Protein AF-A0A9X3XD44-F1 (afdb_monomer_lite)

Organism: NCBI:txid2829994

Foldseek 3Di:
DDDDDDDDDDDDDDDDDDDDDDDDDDDDDDDDDDDDDDDDDDDDPDDPPPQQDADKAWADDDVQPAIWIWGQDRVLAIETDSHHDPPHDCPQQVVNRHHHNVVVSVVSRGHYDD

Radius of gyration: 24.92 Å; chains: 1; bounding box: 39×60×60 Å

Secondary structure (DSSP, 8-state):
------------------------------------------------------EEEEEEEGGGTEEEEEEEPTTSEEEEESS--TT-B-TT-GGG-PPBHHHHHHHHT-EEE-

pLDDT: mean 72.59, std 23.2, range [33.59, 97.19]

Sequence (114 aa):
MSIHSMSRILKTGFGLALVASFAMMSGSALAHPSRDGAAAEEGTTGEAASAIDTGIFRCTLGSGSVMGSLLVRPDETCRRFTTTLAGASNRYCPQGACVSCYSLARDIGCILEN

Structure (mmCIF, N/CA/C/O backbone):
data_AF-A0A9X3XD44-F1
#
_entry.id   AF-A0A9X3XD44-F1
#
loop_
_atom_site.group_PDB
_atom_site.id
_atom_site.type_symbol
_atom_site.label_atom_id
_atom_site.label_alt_id
_atom_site.label_comp_id
_atom_site.label_asym_id
_atom_site.label_entity_id
_atom_site.label_seq_id
_atom_site.pdbx_PDB_ins_code
_atom_site.Cartn_x
_atom_site.Cartn_y
_atom_site.Cartn_z
_atom_site.occupancy
_atom_site.B_iso_or_equiv
_atom_site.auth_seq_id
_atom_site.auth_comp_id
_atom_site.auth_asym_id
_atom_site.auth_atom_id
_atom_site.pdbx_PDB_model_num
ATOM 1 N N . MET A 1 1 ? -25.246 -42.486 -15.879 1.00 45.06 1 MET A N 1
ATOM 2 C CA . MET A 1 1 ? -25.540 -43.063 -14.549 1.00 45.06 1 MET A CA 1
ATOM 3 C C . MET A 1 1 ? -24.225 -43.474 -13.919 1.00 45.06 1 MET A C 1
ATOM 5 O O . MET A 1 1 ? -23.564 -44.339 -14.469 1.00 45.06 1 MET A O 1
ATOM 9 N N . SER A 1 2 ? -23.830 -42.825 -12.828 1.00 43.28 2 SER A N 1
ATOM 10 C CA . SER A 1 2 ? -22.741 -43.280 -11.960 1.00 43.28 2 SER A CA 1
ATOM 11 C C . SER A 1 2 ? -23.130 -42.882 -10.537 1.00 43.28 2 SER A C 1
ATOM 13 O O . SER A 1 2 ? -23.394 -41.707 -10.287 1.00 43.28 2 SER A O 1
ATOM 15 N N . ILE A 1 3 ? -23.296 -43.872 -9.660 1.00 59.75 3 ILE A N 1
ATOM 16 C CA . ILE A 1 3 ? -23.766 -43.740 -8.275 1.00 59.75 3 ILE A CA 1
ATOM 17 C C . ILE A 1 3 ? -22.665 -44.292 -7.356 1.00 59.75 3 ILE A C 1
ATOM 19 O O . ILE A 1 3 ? -22.033 -45.287 -7.700 1.00 59.75 3 ILE A O 1
ATOM 23 N N . HIS A 1 4 ? -22.552 -43.672 -6.176 1.00 46.78 4 HIS A N 1
ATOM 24 C CA . HIS A 1 4 ? -21.869 -44.080 -4.936 1.00 46.78 4 HIS A CA 1
ATOM 25 C C . HIS A 1 4 ? -20.424 -43.611 -4.703 1.00 46.78 4 HIS A C 1
ATOM 27 O O . HIS A 1 4 ? -19.475 -44.132 -5.273 1.00 46.78 4 HIS A O 1
ATOM 33 N N . SER A 1 5 ? -20.272 -42.732 -3.703 1.00 46.78 5 SER A N 1
ATOM 34 C CA . SER A 1 5 ? -19.566 -43.048 -2.445 1.00 46.78 5 SER A CA 1
ATOM 35 C C . SER A 1 5 ? -19.951 -41.989 -1.393 1.00 46.78 5 SER A C 1
ATOM 37 O O . SER A 1 5 ? -19.704 -40.807 -1.589 1.00 46.78 5 SER A O 1
ATOM 39 N N . MET A 1 6 ? -20.881 -42.282 -0.481 1.00 51.97 6 MET A N 1
ATOM 40 C CA . MET A 1 6 ? -20.668 -42.800 0.882 1.00 51.97 6 MET A CA 1
ATOM 41 C C . MET A 1 6 ? -19.875 -41.882 1.833 1.00 51.97 6 MET A C 1
ATOM 43 O O . MET A 1 6 ? -18.668 -41.693 1.721 1.00 51.97 6 MET A O 1
ATOM 47 N N . SER A 1 7 ? -20.623 -41.382 2.818 1.00 52.06 7 SER A N 1
ATOM 48 C CA . SER A 1 7 ? -20.244 -40.627 4.009 1.00 52.06 7 SER A CA 1
ATOM 49 C C . SER A 1 7 ? -19.102 -41.233 4.829 1.00 52.06 7 SER A C 1
ATOM 51 O O . SER A 1 7 ? -19.046 -42.446 5.024 1.00 52.06 7 SER A O 1
ATOM 53 N N . ARG A 1 8 ? -18.311 -40.365 5.476 1.00 56.25 8 ARG A N 1
ATOM 54 C CA . ARG A 1 8 ? -17.704 -40.641 6.790 1.00 56.25 8 ARG A CA 1
ATOM 55 C C . ARG A 1 8 ? -17.835 -39.420 7.701 1.00 56.25 8 ARG A C 1
ATOM 57 O O . ARG A 1 8 ? -17.045 -38.487 7.643 1.00 56.25 8 ARG A O 1
ATOM 64 N N . ILE A 1 9 ? -18.863 -39.465 8.542 1.00 57.16 9 ILE A N 1
ATOM 65 C CA . ILE A 1 9 ? -18.937 -38.778 9.835 1.00 57.16 9 ILE A CA 1
ATOM 66 C C . ILE A 1 9 ? -18.122 -39.628 10.816 1.00 57.16 9 ILE A C 1
ATOM 68 O O . ILE A 1 9 ? -18.292 -40.841 10.778 1.00 57.16 9 ILE A O 1
ATOM 72 N N . LEU A 1 10 ? -17.272 -39.009 11.649 1.00 52.91 10 LEU A N 1
ATOM 73 C CA . LEU A 1 10 ? -16.871 -39.405 13.020 1.00 52.91 10 LEU A CA 1
ATOM 74 C C . LEU A 1 10 ? -15.462 -38.872 13.345 1.00 52.91 10 LEU A C 1
ATOM 76 O O . LEU A 1 10 ? -14.466 -39.497 12.986 1.00 52.91 10 LEU A O 1
ATOM 80 N N . LYS A 1 11 ? -15.375 -37.796 14.140 1.00 53.16 11 LYS A N 1
ATOM 81 C CA . LYS A 1 11 ? -14.490 -37.826 15.314 1.00 53.16 11 LYS A CA 1
ATOM 82 C C . LYS A 1 11 ? -14.994 -36.911 16.433 1.00 53.16 11 LYS A C 1
ATOM 84 O O . LYS A 1 11 ? -14.808 -35.704 16.445 1.00 53.16 11 LYS A O 1
ATOM 89 N N . THR A 1 12 ? -15.687 -37.580 17.340 1.00 53.84 12 THR A N 1
ATOM 90 C CA . THR A 1 12 ? -15.975 -37.276 18.742 1.00 53.84 12 THR A CA 1
ATOM 91 C C . THR A 1 12 ? -14.727 -36.975 19.586 1.00 53.84 12 THR A C 1
ATOM 93 O O . THR A 1 12 ? -13.670 -37.546 19.318 1.00 53.84 12 THR A O 1
ATOM 96 N N . GLY A 1 13 ? -14.922 -36.250 20.698 1.00 56.25 13 GLY A N 1
ATOM 97 C CA . GLY A 1 13 ? -14.103 -36.344 21.925 1.00 56.25 13 GLY A CA 1
ATOM 98 C C . GLY A 1 13 ? -13.258 -35.094 22.206 1.00 56.25 13 GLY A C 1
ATOM 99 O O . GLY A 1 13 ? -12.281 -34.887 21.504 1.00 56.25 13 GLY A O 1
ATOM 100 N N . PHE A 1 14 ? -13.639 -34.142 23.067 1.00 51.78 14 PHE A N 1
ATOM 101 C CA . PHE A 1 14 ? -13.746 -34.174 24.544 1.00 51.78 14 PHE A CA 1
ATOM 102 C C . PHE A 1 14 ? -12.387 -34.301 25.270 1.00 51.78 14 PHE A C 1
ATOM 104 O O . PHE A 1 14 ? -11.723 -35.327 25.162 1.00 51.78 14 PHE A O 1
ATOM 111 N N . GLY A 1 15 ? -12.025 -33.276 26.055 1.00 57.44 15 GLY A N 1
ATOM 112 C CA . GLY A 1 15 ? -10.908 -33.262 27.019 1.00 57.44 15 GLY A CA 1
ATOM 113 C C . GLY A 1 15 ? -10.391 -31.830 27.241 1.00 57.44 15 GLY A C 1
ATOM 114 O O . GLY A 1 15 ? -9.781 -31.277 26.338 1.00 57.44 15 GLY A O 1
ATOM 115 N N . LEU A 1 16 ? -10.836 -31.103 28.281 1.00 51.12 16 LEU A N 1
ATOM 116 C CA . LEU A 1 16 ? -10.242 -31.029 29.640 1.00 51.12 16 LEU A CA 1
ATOM 117 C C . LEU A 1 16 ? -8.777 -30.544 29.609 1.00 51.12 16 LEU A C 1
ATOM 119 O O . LEU A 1 16 ? -7.975 -31.126 28.899 1.00 51.12 16 LEU A O 1
ATOM 123 N N . ALA A 1 17 ? -8.285 -29.587 30.391 1.00 54.56 17 ALA A N 1
ATOM 124 C CA . ALA A 1 17 ? -8.808 -28.698 31.422 1.00 54.56 17 ALA A CA 1
ATOM 125 C C . ALA A 1 17 ? -7.650 -27.749 31.833 1.00 54.56 17 ALA A C 1
ATOM 127 O O . ALA A 1 17 ? -6.493 -28.063 31.577 1.00 54.56 17 ALA A O 1
ATOM 128 N N . LEU A 1 18 ? -7.990 -26.655 32.529 1.00 55.38 18 LEU A N 1
ATOM 129 C CA . LEU A 1 18 ? -7.235 -26.008 33.621 1.00 55.38 18 LEU A CA 1
ATOM 130 C C . LEU A 1 18 ? -5.740 -25.683 33.434 1.00 55.38 18 LEU A C 1
ATOM 132 O O . LEU A 1 18 ? -4.911 -26.573 33.537 1.00 55.38 18 LEU A O 1
ATOM 136 N N . VAL A 1 19 ? -5.404 -24.387 33.487 1.00 55.84 19 VAL A N 1
ATOM 137 C CA . VAL A 1 19 ? -4.586 -23.854 34.598 1.00 55.84 19 VAL A CA 1
ATOM 138 C C . VAL A 1 19 ? -5.085 -22.451 34.942 1.00 55.84 19 VAL A C 1
ATOM 140 O O . VAL A 1 19 ? -5.021 -21.528 34.134 1.00 55.84 19 VAL A O 1
ATOM 143 N N . ALA A 1 20 ? -5.607 -22.319 36.157 1.00 52.66 20 ALA A N 1
ATOM 144 C CA . ALA A 1 20 ? -5.861 -21.047 36.804 1.00 52.66 20 ALA A CA 1
ATOM 145 C C . ALA A 1 20 ? -4.578 -20.531 37.480 1.00 52.66 20 ALA A C 1
ATOM 147 O O . ALA A 1 20 ? -3.779 -21.321 37.982 1.00 52.66 20 ALA A O 1
ATOM 148 N N . SER A 1 21 ? -4.501 -19.201 37.582 1.00 50.03 21 SER A N 1
ATOM 149 C CA . SER A 1 21 ? -3.855 -18.450 38.670 1.00 50.03 21 SER A CA 1
ATOM 150 C C . SER A 1 21 ? -2.346 -18.216 38.602 1.00 50.03 21 SER A C 1
ATOM 152 O O . SER A 1 21 ? -1.578 -19.080 38.989 1.00 50.03 21 SER A O 1
ATOM 154 N N . PHE A 1 22 ? -1.960 -16.968 38.316 1.00 50.19 22 PHE A N 1
ATOM 155 C CA . PHE A 1 22 ? -1.078 -16.158 39.177 1.00 50.19 22 PHE A CA 1
ATOM 156 C C . PHE A 1 22 ? -1.530 -14.693 39.018 1.00 50.19 22 PHE A C 1
ATOM 158 O O . PHE A 1 22 ? -1.415 -14.116 37.945 1.00 50.19 22 PHE A O 1
ATOM 165 N N . ALA A 1 23 ? -2.365 -14.172 39.918 1.00 52.66 23 ALA A N 1
ATOM 166 C CA . ALA A 1 23 ? -2.006 -13.619 41.227 1.00 52.66 23 ALA A CA 1
ATOM 167 C C . ALA A 1 23 ? -1.138 -12.352 41.116 1.00 52.66 23 ALA A C 1
ATOM 169 O O . ALA A 1 23 ? 0.079 -12.412 40.993 1.00 52.66 23 ALA A O 1
ATOM 170 N N . MET A 1 24 ? -1.849 -11.221 41.151 1.00 49.94 24 MET A N 1
ATOM 171 C CA . MET A 1 24 ? -1.516 -9.949 41.796 1.00 49.94 24 MET A CA 1
ATOM 172 C C . MET A 1 24 ? -0.058 -9.752 42.221 1.00 49.94 24 MET A C 1
ATOM 174 O O . MET A 1 24 ? 0.403 -10.344 43.195 1.00 49.94 24 MET A O 1
ATOM 178 N N . MET A 1 25 ? 0.589 -8.764 41.608 1.00 45.44 25 MET A N 1
ATOM 179 C CA . MET A 1 25 ? 1.659 -8.036 42.274 1.00 45.44 25 MET A CA 1
ATOM 180 C C . MET A 1 25 ? 1.283 -6.559 42.312 1.00 45.44 25 MET A C 1
ATOM 182 O O . MET A 1 25 ? 1.407 -5.817 41.341 1.00 45.44 25 MET A O 1
ATOM 186 N N . SER A 1 26 ? 0.718 -6.194 43.460 1.00 47.84 26 SER A N 1
ATOM 187 C CA . SER A 1 26 ? 0.450 -4.839 43.913 1.00 47.84 26 SER A CA 1
ATOM 188 C C . SER A 1 26 ? 1.701 -3.968 43.819 1.00 47.84 26 SER A C 1
ATOM 190 O O . SER A 1 26 ? 2.763 -4.338 44.314 1.00 47.84 26 SER A O 1
ATOM 192 N N . GLY A 1 27 ? 1.536 -2.772 43.265 1.00 38.56 27 GLY A N 1
ATOM 193 C CA . GLY A 1 2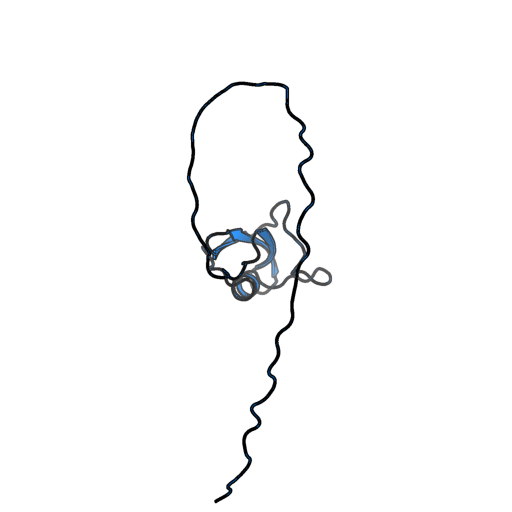7 ? 2.515 -1.692 43.309 1.00 38.56 27 GLY A CA 1
ATOM 194 C C . GLY A 1 27 ? 1.789 -0.356 43.362 1.00 38.56 27 GLY 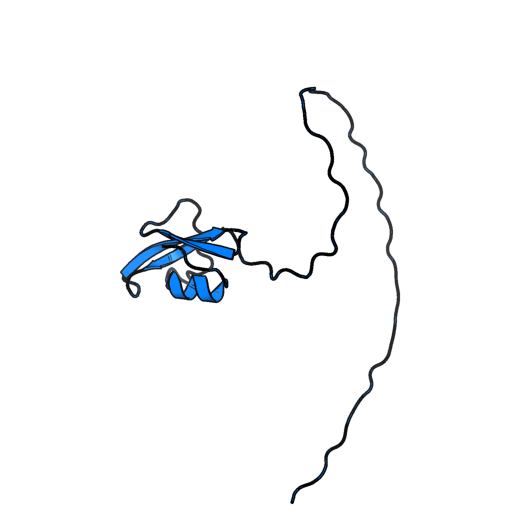A C 1
ATOM 195 O O . GLY A 1 27 ? 1.713 0.356 42.368 1.00 38.56 27 GLY A O 1
ATOM 196 N N . SER A 1 28 ? 1.179 -0.067 44.509 1.00 49.75 28 SER A N 1
ATOM 197 C CA . SER A 1 28 ? 0.469 1.181 44.790 1.00 49.75 28 SER A CA 1
ATOM 198 C C . SER A 1 28 ? 1.422 2.287 45.264 1.00 49.75 28 SER A C 1
ATOM 200 O O . SER A 1 28 ? 2.359 2.007 46.006 1.00 49.75 28 SER A O 1
ATOM 202 N N . ALA A 1 29 ? 1.039 3.532 44.945 1.00 40.38 29 ALA A N 1
ATOM 203 C CA . ALA A 1 29 ? 1.534 4.837 45.422 1.00 40.38 29 ALA A CA 1
ATOM 204 C C . ALA A 1 29 ? 2.813 5.358 44.725 1.00 40.38 29 ALA A C 1
ATOM 206 O O . ALA A 1 29 ? 3.855 4.725 44.751 1.00 40.38 29 ALA A O 1
ATOM 207 N N . LEU A 1 30 ? 2.807 6.531 44.080 1.00 39.34 30 LEU A N 1
ATOM 208 C CA . LEU A 1 30 ? 2.375 7.818 44.632 1.00 39.34 30 LEU A CA 1
ATOM 209 C C . LEU A 1 30 ? 1.639 8.722 43.627 1.00 39.34 30 LEU A C 1
ATOM 211 O O . LEU A 1 30 ? 1.815 8.659 42.415 1.00 39.34 30 LEU A O 1
ATOM 215 N N . ALA A 1 31 ? 0.796 9.560 44.218 1.00 44.53 31 ALA A N 1
ATOM 216 C CA . ALA A 1 31 ? -0.259 10.366 43.636 1.00 44.53 31 ALA A CA 1
ATOM 217 C C . ALA A 1 31 ? 0.180 11.477 42.664 1.00 44.53 31 ALA A C 1
ATOM 219 O O . ALA A 1 31 ? 1.104 12.239 42.938 1.00 44.53 31 ALA A O 1
ATOM 220 N N . HIS A 1 32 ? -0.632 11.665 41.621 1.00 34.91 32 HIS A N 1
ATOM 221 C CA . HIS A 1 32 ? -0.978 12.986 41.097 1.00 34.91 32 HIS A CA 1
ATOM 222 C C . HIS A 1 32 ? -2.499 13.030 40.860 1.00 34.91 32 HIS A C 1
ATOM 224 O O . HIS A 1 32 ? -3.006 12.208 40.095 1.00 34.91 32 HIS A O 1
ATOM 230 N N . PRO A 1 33 ? -3.251 13.938 41.511 1.00 50.25 33 PRO A N 1
ATOM 231 C CA . PRO A 1 33 ? -4.672 14.115 41.262 1.00 50.25 33 PRO A CA 1
ATOM 232 C C . PRO A 1 33 ? -4.895 15.233 40.235 1.00 50.25 33 PRO A C 1
ATOM 234 O O . PRO A 1 33 ? -4.562 16.391 40.474 1.00 50.25 33 PRO A O 1
ATOM 237 N N . SER A 1 34 ? -5.486 14.896 39.093 1.00 38.22 34 SER A N 1
ATOM 238 C CA . SER A 1 34 ? -6.398 15.755 38.317 1.00 38.22 34 SER A CA 1
ATOM 239 C C . SER A 1 34 ? -6.991 14.890 37.201 1.00 38.22 34 SER A C 1
ATOM 241 O O . SER A 1 34 ? -6.255 14.432 36.338 1.00 38.22 34 SER A O 1
ATOM 243 N N . ARG A 1 35 ? -8.250 14.450 37.349 1.00 38.31 35 ARG A N 1
ATOM 244 C CA . ARG A 1 35 ? -9.449 15.158 36.845 1.00 38.31 35 ARG A CA 1
ATOM 245 C C . ARG A 1 35 ? -9.630 14.840 35.351 1.00 38.31 35 ARG A C 1
ATOM 247 O O . ARG A 1 35 ? -8.730 15.122 34.582 1.00 38.31 35 ARG A O 1
ATOM 254 N N . ASP A 1 36 ? -10.695 14.254 34.825 1.00 40.00 36 ASP A N 1
ATOM 255 C CA . ASP A 1 36 ? -12.076 13.949 35.214 1.00 40.00 36 ASP A CA 1
ATOM 256 C C . ASP A 1 36 ? -12.546 12.908 34.164 1.00 40.00 36 ASP A C 1
ATOM 258 O O . ASP A 1 36 ? -12.077 12.966 33.025 1.00 40.00 36 ASP A O 1
ATOM 262 N N . GLY A 1 37 ? -13.490 12.020 34.489 1.00 38.41 37 GLY A N 1
ATOM 263 C CA . GLY A 1 37 ? -14.249 11.281 33.463 1.00 38.41 37 GLY A CA 1
ATOM 264 C C . GLY A 1 37 ? -14.331 9.772 33.665 1.00 38.41 37 GLY A C 1
ATOM 265 O O . GLY A 1 37 ? -13.487 9.016 33.200 1.00 38.41 37 GLY A O 1
ATOM 266 N N . ALA A 1 38 ? -15.382 9.363 34.365 1.00 35.06 38 ALA A N 1
ATOM 267 C CA . ALA A 1 38 ? -15.715 8.007 34.756 1.00 35.06 38 ALA A CA 1
ATOM 268 C C . ALA A 1 38 ? -16.188 7.096 33.604 1.00 35.06 38 ALA A C 1
ATOM 270 O O . ALA A 1 38 ? -16.833 7.544 32.663 1.00 35.06 38 ALA A O 1
ATOM 271 N N . ALA A 1 39 ? -15.898 5.807 33.799 1.00 44.66 39 ALA A N 1
ATOM 272 C CA . ALA A 1 39 ? -16.741 4.630 33.574 1.00 44.66 39 ALA A CA 1
ATOM 273 C C . ALA A 1 39 ? -17.591 4.523 32.289 1.00 44.66 39 ALA A C 1
ATOM 275 O O . ALA A 1 39 ? -18.634 5.153 32.148 1.00 44.66 39 ALA A O 1
ATOM 276 N N . ALA A 1 40 ? -17.224 3.544 31.464 1.00 37.69 40 ALA A N 1
ATOM 277 C CA . ALA A 1 40 ? -18.148 2.574 30.874 1.00 37.69 40 ALA A CA 1
ATOM 278 C C . ALA A 1 40 ? -17.367 1.244 30.831 1.00 37.69 40 ALA A C 1
ATOM 280 O O . ALA A 1 40 ? -16.277 1.195 30.268 1.00 37.69 40 ALA A O 1
ATOM 281 N N . GLU A 1 41 ? -17.659 0.291 31.715 1.00 37.62 41 GLU A N 1
ATOM 282 C CA . GLU A 1 41 ? -18.759 -0.681 31.604 1.00 37.62 41 GLU A CA 1
ATOM 283 C C . GLU A 1 41 ? -18.534 -1.683 30.462 1.00 37.62 41 GLU A C 1
ATOM 285 O O . GLU A 1 41 ? -18.191 -1.336 29.335 1.00 37.62 41 GLU A O 1
ATOM 290 N N . GLU A 1 42 ? -18.727 -2.945 30.837 1.00 49.12 42 GLU A N 1
ATOM 291 C CA . GLU A 1 42 ? -18.851 -4.146 30.020 1.00 49.12 42 GLU A CA 1
ATOM 292 C C . GLU A 1 42 ? -19.565 -3.974 28.670 1.00 49.12 42 GLU A C 1
ATOM 294 O O . GLU A 1 42 ? -20.545 -3.247 28.526 1.00 49.12 42 GLU A O 1
ATOM 299 N N . GLY A 1 43 ? -19.128 -4.792 27.712 1.00 33.59 43 GLY A N 1
ATOM 300 C CA . GLY A 1 43 ? -19.731 -4.969 26.395 1.00 33.59 43 GLY A CA 1
ATOM 301 C C . GLY A 1 43 ? -18.610 -4.961 25.363 1.00 33.59 43 GLY A C 1
ATOM 302 O O . GLY A 1 43 ? -17.968 -3.951 25.140 1.00 33.59 43 GLY A O 1
ATOM 303 N N . THR A 1 44 ? -18.262 -6.045 24.694 1.00 36.81 44 THR A N 1
ATOM 304 C CA . THR A 1 44 ? -19.110 -7.106 24.180 1.00 36.81 44 THR A CA 1
ATOM 305 C C . THR A 1 44 ? -18.178 -8.214 23.698 1.00 36.81 44 THR A C 1
ATOM 307 O O . THR A 1 44 ? -17.048 -7.947 23.281 1.00 36.81 44 THR A O 1
ATOM 310 N N . THR A 1 45 ? -18.655 -9.455 23.739 1.00 46.75 45 THR A N 1
ATOM 311 C CA . THR A 1 45 ? -18.205 -10.533 22.858 1.00 46.75 45 THR A CA 1
ATOM 312 C C . THR A 1 45 ? -18.384 -10.056 21.414 1.00 46.75 45 THR A C 1
ATOM 314 O O . THR A 1 45 ? -19.397 -10.317 20.771 1.00 46.75 45 THR A O 1
ATOM 317 N N . GLY A 1 46 ? -17.432 -9.261 20.936 1.00 40.47 46 GLY A N 1
ATOM 318 C CA . GLY A 1 46 ? -17.359 -8.824 19.560 1.00 40.47 46 GLY A CA 1
ATOM 319 C C . GLY A 1 46 ? -16.851 -9.996 18.751 1.00 40.47 46 GLY A C 1
ATOM 320 O O . GLY A 1 46 ? -15.725 -10.444 18.964 1.00 40.47 46 GLY A O 1
ATOM 321 N N . GLU A 1 47 ? -17.727 -10.511 17.891 1.00 46.31 47 GLU A N 1
ATOM 322 C CA . GLU A 1 47 ? -17.422 -11.003 16.547 1.00 46.31 47 GLU A CA 1
ATOM 323 C C . GLU A 1 47 ? -15.938 -10.828 16.206 1.00 46.31 47 GLU A C 1
ATOM 325 O O . GLU A 1 47 ? -15.424 -9.717 16.336 1.00 46.31 47 GLU A O 1
ATOM 330 N N . ALA A 1 48 ? -15.249 -11.890 15.785 1.00 45.16 48 ALA A N 1
ATOM 331 C CA . ALA A 1 48 ? -13.882 -11.791 15.289 1.00 45.16 48 ALA A CA 1
ATOM 332 C C . ALA A 1 48 ? -13.850 -10.837 14.081 1.00 45.16 48 ALA A C 1
ATOM 334 O O . ALA A 1 48 ? -13.919 -11.268 12.931 1.00 45.16 48 ALA A O 1
ATOM 335 N N . ALA A 1 49 ? -13.794 -9.531 14.350 1.00 51.56 49 ALA A N 1
ATOM 336 C CA . ALA A 1 49 ? -13.564 -8.494 13.379 1.00 51.56 49 ALA A CA 1
ATOM 337 C C . ALA A 1 49 ? -12.234 -8.886 12.767 1.00 51.56 49 ALA A C 1
ATOM 339 O O . ALA A 1 49 ? -11.231 -9.002 13.478 1.00 51.56 49 ALA A O 1
ATOM 340 N N . SER A 1 50 ? -12.260 -9.226 11.480 1.00 55.72 50 SER A N 1
ATOM 341 C CA . SER A 1 50 ? -11.040 -9.521 10.746 1.00 55.72 50 SER A CA 1
ATOM 342 C C . SER A 1 50 ? -10.098 -8.357 11.010 1.00 55.72 50 SER A C 1
ATOM 344 O O . SER A 1 50 ? -10.417 -7.224 10.667 1.00 55.72 50 SER A O 1
ATOM 346 N N . ALA A 1 51 ? -9.012 -8.613 11.740 1.00 70.75 51 ALA A N 1
ATOM 347 C CA . ALA A 1 51 ? -8.108 -7.567 12.175 1.00 70.75 51 ALA A CA 1
ATOM 348 C C . ALA A 1 51 ? -7.409 -7.023 10.927 1.00 70.75 51 ALA A C 1
ATOM 350 O O . ALA A 1 51 ? -6.442 -7.612 10.445 1.00 70.75 51 ALA A O 1
ATOM 351 N N . ILE A 1 52 ? -7.954 -5.947 10.362 1.00 80.44 52 ILE A N 1
ATOM 352 C CA . ILE A 1 52 ? -7.357 -5.257 9.225 1.00 80.44 52 ILE A CA 1
ATOM 353 C C . ILE A 1 52 ? -5.997 -4.720 9.671 1.00 80.44 52 ILE A C 1
ATOM 355 O O . ILE A 1 52 ? -5.845 -4.189 10.775 1.00 80.44 52 ILE A O 1
ATOM 359 N N . ASP A 1 53 ? -4.991 -4.875 8.813 1.00 83.81 53 ASP A N 1
ATOM 360 C CA . ASP A 1 53 ? -3.634 -4.419 9.093 1.00 83.81 53 ASP A CA 1
ATOM 361 C C . ASP A 1 53 ? -3.573 -2.884 9.064 1.00 83.81 53 ASP A C 1
ATOM 363 O O . ASP A 1 53 ? -3.423 -2.260 8.014 1.00 83.81 53 ASP A O 1
ATOM 367 N N . THR A 1 54 ? -3.742 -2.260 10.231 1.00 92.69 54 THR A N 1
ATOM 368 C CA . THR A 1 54 ? -3.669 -0.800 10.384 1.00 92.69 54 THR A CA 1
ATOM 369 C C . THR A 1 54 ? -2.222 -0.309 10.375 1.00 92.69 54 THR A C 1
ATOM 371 O O . THR A 1 54 ? -1.315 -0.966 10.891 1.00 92.69 54 THR A O 1
ATOM 374 N N . GLY A 1 55 ? -1.983 0.872 9.800 1.00 95.25 55 GLY A N 1
ATOM 375 C CA . GLY A 1 55 ? -0.645 1.460 9.757 1.00 95.25 55 GLY A CA 1
ATOM 376 C C . GLY A 1 55 ? -0.357 2.268 8.500 1.00 95.25 55 GLY A C 1
ATOM 377 O O . GLY A 1 55 ? -1.249 2.632 7.740 1.00 95.25 55 GLY A O 1
ATOM 378 N N . ILE A 1 56 ? 0.922 2.575 8.294 1.00 97.19 56 ILE A N 1
ATOM 379 C CA . ILE A 1 56 ? 1.409 3.288 7.114 1.00 97.19 56 ILE A CA 1
ATOM 380 C C . ILE A 1 56 ? 2.306 2.334 6.337 1.00 97.19 56 ILE A C 1
ATOM 382 O O . ILE A 1 56 ? 3.282 1.820 6.884 1.00 97.19 56 ILE A O 1
ATOM 386 N N . PHE A 1 57 ? 2.018 2.123 5.059 1.00 96.94 57 PHE A N 1
ATOM 387 C CA . PHE A 1 57 ? 2.742 1.180 4.210 1.00 96.94 57 PHE A CA 1
ATOM 388 C C . PHE A 1 57 ? 3.261 1.867 2.959 1.00 96.94 57 PHE A C 1
ATOM 390 O O . PHE A 1 57 ? 2.584 2.709 2.372 1.00 96.94 57 PHE A O 1
ATOM 397 N N . ARG A 1 58 ? 4.465 1.506 2.524 1.00 96.75 58 ARG A N 1
ATOM 398 C CA . ARG A 1 58 ? 4.999 1.974 1.243 1.00 96.75 58 ARG A CA 1
ATOM 399 C C . ARG A 1 58 ? 4.334 1.235 0.088 1.00 96.75 58 ARG A C 1
ATOM 401 O O . ARG A 1 58 ? 4.069 0.039 0.173 1.00 96.75 58 ARG A O 1
ATOM 408 N N . CYS A 1 59 ? 4.089 1.956 -0.997 1.00 95.69 59 CYS A N 1
ATOM 409 C CA . CYS A 1 59 ? 3.454 1.418 -2.194 1.00 95.69 59 CYS A CA 1
ATOM 410 C C . CYS A 1 59 ? 3.815 2.242 -3.438 1.00 95.69 59 CYS A C 1
ATOM 412 O O . CYS A 1 59 ? 4.323 3.360 -3.334 1.00 95.69 59 CYS A O 1
ATOM 414 N N . THR A 1 60 ? 3.562 1.687 -4.624 1.00 96.50 60 THR A N 1
ATOM 415 C CA . THR A 1 60 ? 3.691 2.392 -5.906 1.00 96.50 60 THR A CA 1
ATOM 416 C C . THR A 1 60 ? 2.381 3.060 -6.336 1.00 96.50 60 THR A C 1
ATOM 418 O O . THR A 1 60 ? 1.284 2.541 -6.121 1.00 96.50 60 THR A O 1
ATOM 421 N N . LEU A 1 61 ? 2.489 4.197 -7.020 1.00 92.56 61 LEU A N 1
ATOM 422 C CA . LEU A 1 61 ? 1.412 4.846 -7.769 1.00 92.56 61 LEU A CA 1
ATOM 423 C C . LEU A 1 61 ? 1.761 4.891 -9.259 1.00 92.56 61 LEU A C 1
ATOM 425 O O . LEU A 1 61 ? 2.911 4.668 -9.642 1.00 92.56 61 LEU A O 1
ATOM 429 N N . GLY A 1 62 ? 0.760 5.184 -10.097 1.00 84.56 62 GLY A N 1
ATOM 430 C CA . GLY A 1 62 ? 0.959 5.416 -11.531 1.00 84.56 62 GLY A CA 1
ATOM 431 C C . GLY A 1 62 ? 1.664 4.250 -12.221 1.00 84.56 62 GLY A C 1
ATOM 432 O O . GLY A 1 62 ? 2.733 4.434 -12.788 1.00 84.56 62 GLY A O 1
ATOM 433 N N . SER A 1 63 ? 1.105 3.042 -12.106 1.00 80.00 63 SER A N 1
ATOM 434 C CA . SER A 1 63 ? 1.640 1.825 -12.742 1.00 80.00 63 SER A CA 1
ATOM 435 C C . SER A 1 63 ? 3.057 1.418 -12.313 1.00 80.00 63 SER A C 1
ATOM 437 O O . SER A 1 63 ? 3.734 0.707 -13.049 1.00 80.00 63 SER A O 1
ATOM 439 N N . GLY A 1 64 ? 3.515 1.835 -11.129 1.00 82.69 64 GLY A N 1
ATOM 440 C CA . GLY A 1 64 ? 4.834 1.455 -10.609 1.00 82.69 64 GLY A CA 1
ATOM 441 C C . GLY A 1 64 ? 5.870 2.577 -10.616 1.00 82.69 64 GLY A C 1
ATOM 442 O O . GLY A 1 64 ? 6.940 2.409 -10.040 1.00 82.69 64 GLY A O 1
ATOM 443 N N . SER A 1 65 ? 5.577 3.718 -11.243 1.00 84.31 65 SER A N 1
ATOM 444 C CA . SER A 1 65 ? 6.580 4.759 -11.506 1.00 84.31 65 SER A CA 1
ATOM 445 C C . SER A 1 65 ? 6.872 5.682 -10.323 1.00 84.31 65 SER A C 1
ATOM 447 O O . SER A 1 65 ? 7.927 6.309 -10.291 1.00 84.31 65 SER A O 1
ATOM 449 N N . VAL A 1 66 ? 5.953 5.797 -9.361 1.00 92.25 66 VAL A N 1
ATOM 450 C CA . VAL A 1 66 ? 6.070 6.756 -8.251 1.00 92.25 66 VAL A CA 1
ATOM 451 C C . VAL A 1 66 ? 5.985 6.027 -6.918 1.00 92.25 66 VAL A C 1
ATOM 453 O O . VAL A 1 66 ? 5.040 5.277 -6.692 1.00 92.25 66 VAL A O 1
ATOM 456 N N . MET A 1 67 ? 6.942 6.266 -6.018 1.00 94.56 67 MET A N 1
ATOM 457 C CA . MET A 1 67 ? 6.824 5.832 -4.622 1.00 94.56 67 MET A CA 1
ATOM 458 C C . MET A 1 67 ? 5.882 6.730 -3.840 1.00 94.56 67 MET A C 1
ATOM 460 O O . MET A 1 67 ? 6.022 7.949 -3.862 1.00 94.56 67 MET A O 1
ATOM 464 N N . GLY A 1 68 ? 5.008 6.113 -3.054 1.00 95.06 68 GLY A N 1
ATOM 465 C CA . GLY A 1 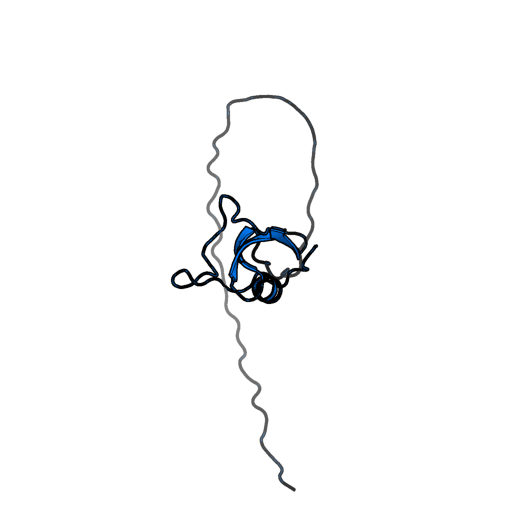68 ? 4.158 6.811 -2.108 1.00 95.06 68 GLY A CA 1
ATOM 466 C C . GLY A 1 68 ? 3.874 5.993 -0.860 1.00 95.06 68 GLY A C 1
ATOM 467 O O . GLY A 1 68 ? 4.663 5.137 -0.444 1.00 95.06 68 GLY A O 1
ATOM 468 N N . SER A 1 69 ? 2.749 6.289 -0.224 1.00 96.44 69 SER A N 1
ATOM 469 C CA . SER A 1 69 ? 2.320 5.609 0.994 1.00 96.44 69 SER A CA 1
ATOM 470 C C . SER A 1 69 ? 0.817 5.399 1.028 1.00 96.44 69 SER A C 1
ATOM 472 O O . SER A 1 69 ? 0.052 6.194 0.485 1.00 96.44 69 SER A O 1
ATOM 474 N N . LEU A 1 70 ? 0.411 4.329 1.696 1.00 96.75 70 LEU A N 1
ATOM 475 C CA . LEU A 1 70 ? -0.964 4.006 2.024 1.00 96.75 70 LEU A CA 1
ATOM 476 C C . LEU A 1 70 ? -1.113 4.079 3.543 1.00 96.75 70 LEU A C 1
ATOM 478 O O . LEU A 1 70 ? -0.441 3.343 4.262 1.00 96.75 70 LEU A O 1
ATOM 482 N N . LEU A 1 71 ? -1.962 4.981 4.022 1.00 96.44 71 LEU A N 1
ATOM 483 C CA . LEU A 1 71 ? -2.396 5.029 5.414 1.00 96.44 71 LEU A CA 1
ATOM 484 C C . LEU A 1 71 ? -3.659 4.182 5.544 1.00 96.44 71 LEU A C 1
ATOM 486 O O . LEU A 1 71 ? -4.667 4.536 4.940 1.00 96.44 71 LEU A O 1
ATOM 490 N N . VAL A 1 72 ? -3.602 3.116 6.333 1.00 96.25 72 VAL A N 1
ATOM 491 C CA . VAL A 1 72 ? -4.735 2.257 6.685 1.00 96.25 72 VAL A CA 1
ATOM 492 C C . VAL A 1 72 ? -5.213 2.643 8.076 1.00 96.25 72 VAL A C 1
ATOM 494 O O . VAL A 1 72 ? -4.445 2.591 9.045 1.00 96.25 72 VAL A O 1
ATOM 497 N N . ARG A 1 73 ? -6.475 3.047 8.170 1.00 93.31 73 ARG A N 1
ATOM 498 C CA . ARG A 1 73 ? -7.125 3.458 9.411 1.00 93.31 73 ARG A CA 1
ATOM 499 C C . ARG A 1 73 ? -7.954 2.298 9.993 1.00 93.3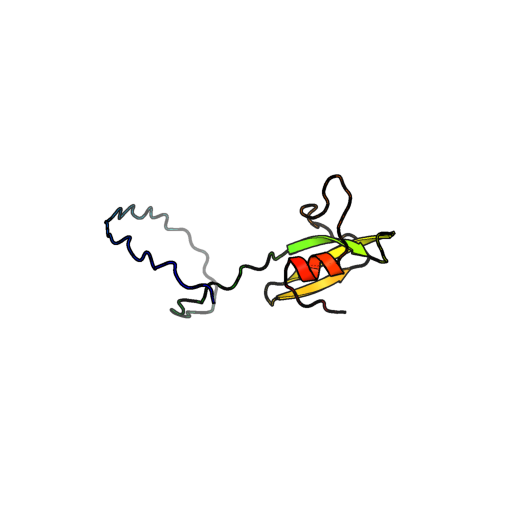1 73 ARG A C 1
ATOM 501 O O . ARG A 1 73 ? -8.319 1.379 9.262 1.00 93.31 73 ARG A O 1
ATOM 508 N N . PRO A 1 74 ? -8.235 2.307 11.308 1.00 90.31 74 PRO A N 1
ATOM 509 C CA . PRO A 1 74 ? -9.001 1.244 11.969 1.00 90.31 74 PRO A CA 1
ATOM 510 C C . PRO A 1 74 ? -10.483 1.192 11.566 1.00 90.31 74 PRO A C 1
ATOM 512 O O . PRO A 1 74 ? -11.151 0.212 11.862 1.00 90.31 74 PRO A O 1
ATOM 515 N N . ASP A 1 75 ? -10.993 2.223 10.893 1.00 91.06 75 ASP A N 1
ATOM 516 C CA . ASP A 1 75 ? -12.352 2.311 10.341 1.00 91.06 75 ASP A CA 1
ATOM 517 C C . ASP A 1 75 ? -12.471 1.669 8.944 1.00 91.06 75 ASP A C 1
ATOM 519 O O . ASP A 1 75 ? -13.362 2.017 8.176 1.00 91.06 75 ASP A O 1
ATOM 523 N N . GLU A 1 76 ? -11.548 0.768 8.593 1.00 90.75 76 GLU A N 1
ATOM 524 C CA . GLU A 1 76 ? -11.491 0.072 7.298 1.00 90.75 76 GLU A CA 1
ATOM 525 C C . GLU A 1 76 ? -11.294 0.999 6.089 1.00 90.75 76 GLU A C 1
ATOM 527 O O . GLU A 1 76 ? -11.480 0.598 4.940 1.00 90.75 76 GLU A O 1
ATOM 532 N N . THR A 1 77 ? -10.876 2.244 6.312 1.00 95.25 77 THR A N 1
ATOM 533 C CA . THR A 1 77 ? -10.581 3.191 5.236 1.00 95.25 77 THR A CA 1
ATOM 534 C C . THR A 1 77 ? -9.084 3.337 5.007 1.00 95.25 77 THR A C 1
ATOM 536 O O . THR A 1 77 ? -8.241 3.111 5.881 1.00 95.25 77 THR A O 1
ATOM 539 N N . CYS A 1 78 ? -8.743 3.738 3.791 1.00 96.12 78 CYS A N 1
ATOM 540 C CA . CYS A 1 78 ? -7.378 3.896 3.344 1.00 96.12 78 CYS A CA 1
ATOM 541 C C . CYS A 1 78 ? -7.185 5.202 2.607 1.00 96.12 78 CYS A C 1
ATOM 543 O O . CYS A 1 78 ? -7.975 5.543 1.738 1.00 96.12 78 CYS A O 1
ATOM 545 N N . ARG A 1 79 ? -6.072 5.888 2.856 1.00 96.50 79 ARG A N 1
ATOM 546 C CA . ARG A 1 79 ? -5.707 7.095 2.113 1.00 96.50 79 ARG A CA 1
ATOM 547 C C . ARG A 1 79 ? -4.344 6.948 1.467 1.00 96.50 79 ARG A C 1
ATOM 549 O O . ARG A 1 79 ? -3.368 6.575 2.118 1.00 96.50 79 ARG A O 1
ATOM 556 N N . ARG A 1 80 ? -4.275 7.262 0.176 1.00 95.06 80 ARG A N 1
ATOM 557 C CA . ARG A 1 80 ? -3.025 7.270 -0.590 1.00 95.06 80 ARG A CA 1
ATOM 558 C C . ARG A 1 80 ? -2.342 8.629 -0.521 1.00 95.06 80 ARG A C 1
ATOM 560 O O . ARG A 1 80 ? -2.986 9.671 -0.580 1.00 95.06 80 ARG A O 1
ATOM 567 N N . PHE A 1 81 ? -1.021 8.598 -0.487 1.00 94.81 81 PHE A N 1
ATOM 568 C CA . P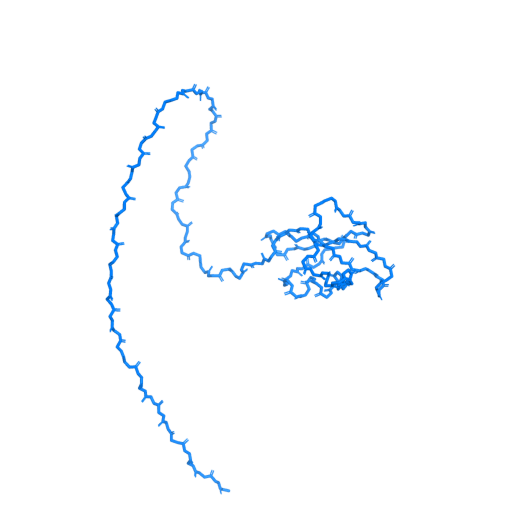HE A 1 81 ? -0.158 9.765 -0.570 1.00 94.81 81 PHE A CA 1
ATOM 569 C C . PHE A 1 81 ? 0.843 9.548 -1.699 1.00 94.81 81 PHE A C 1
ATOM 571 O O . PHE A 1 81 ? 1.410 8.465 -1.832 1.00 94.81 81 PHE A O 1
ATOM 578 N N . THR A 1 82 ? 1.073 10.579 -2.512 1.00 94.00 82 THR A N 1
ATOM 579 C CA . THR A 1 82 ? 2.070 10.565 -3.600 1.00 94.00 82 THR A CA 1
ATOM 580 C C . THR A 1 82 ? 3.507 10.713 -3.094 1.00 94.00 82 THR A C 1
ATOM 582 O O . THR A 1 82 ? 4.440 10.743 -3.890 1.00 94.00 82 THR A O 1
ATOM 585 N N . THR A 1 83 ? 3.690 10.813 -1.778 1.00 93.69 83 THR A N 1
ATOM 586 C CA . THR A 1 83 ? 4.976 10.902 -1.090 1.00 93.69 83 THR A CA 1
ATOM 587 C C . THR A 1 83 ? 5.133 9.734 -0.123 1.00 93.69 83 THR A C 1
ATOM 589 O O . THR A 1 83 ? 4.153 9.139 0.327 1.00 93.69 83 THR A O 1
ATOM 592 N N . THR A 1 84 ? 6.381 9.381 0.196 1.00 93.88 84 THR A N 1
ATOM 593 C CA . THR A 1 84 ? 6.652 8.409 1.261 1.00 93.88 84 THR A CA 1
ATOM 594 C C . THR A 1 84 ? 6.529 9.108 2.612 1.00 93.88 84 THR A C 1
ATOM 596 O O . THR A 1 84 ? 7.314 10.006 2.913 1.00 93.88 84 THR A O 1
ATOM 599 N N . LEU A 1 85 ? 5.542 8.713 3.413 1.00 94.69 85 LEU A N 1
ATOM 600 C CA . LEU A 1 85 ? 5.346 9.246 4.758 1.00 94.69 85 LEU A CA 1
ATOM 601 C C . LEU A 1 85 ? 6.408 8.709 5.726 1.00 94.69 85 LEU A C 1
ATOM 603 O O . LEU A 1 85 ? 6.911 7.591 5.580 1.00 94.69 85 LEU A O 1
ATOM 607 N N . ALA A 1 86 ? 6.731 9.501 6.749 1.00 93.25 86 ALA A N 1
ATOM 608 C CA . ALA A 1 86 ? 7.598 9.052 7.831 1.00 93.25 86 ALA A CA 1
ATOM 609 C C . ALA A 1 86 ? 6.961 7.860 8.566 1.00 93.25 86 ALA A C 1
ATOM 611 O O . ALA A 1 86 ? 5.761 7.854 8.830 1.00 93.25 86 ALA A O 1
ATOM 612 N N . GLY A 1 87 ? 7.767 6.842 8.878 1.00 92.19 87 GLY A N 1
ATOM 613 C CA . GLY A 1 87 ? 7.287 5.618 9.526 1.00 92.19 87 GLY A CA 1
ATOM 614 C C . GLY A 1 87 ? 6.577 4.628 8.595 1.00 92.19 87 GLY A C 1
ATOM 615 O O . GLY A 1 87 ? 6.088 3.609 9.076 1.00 92.19 87 GLY A O 1
ATOM 616 N N . ALA A 1 88 ? 6.536 4.877 7.279 1.00 94.88 88 ALA A N 1
ATOM 617 C CA . ALA A 1 88 ? 5.957 3.936 6.327 1.00 94.88 88 ALA A CA 1
ATOM 618 C C . ALA A 1 88 ? 6.734 2.606 6.298 1.00 94.88 88 ALA A C 1
ATOM 620 O O . ALA A 1 88 ? 7.930 2.554 6.000 1.00 94.88 88 ALA A O 1
ATOM 621 N N . SER A 1 89 ? 6.027 1.517 6.581 1.00 95.44 89 SER A N 1
ATOM 622 C CA . SER A 1 89 ? 6.558 0.161 6.615 1.00 95.44 89 SER A CA 1
ATOM 623 C C . SER A 1 89 ? 6.908 -0.358 5.217 1.00 95.44 89 SER A C 1
ATOM 625 O O . SER A 1 89 ? 6.182 -0.134 4.246 1.00 95.44 89 SER A O 1
ATOM 627 N N . ASN A 1 90 ? 8.003 -1.120 5.133 1.00 94.75 90 ASN A N 1
ATOM 628 C CA . ASN A 1 90 ? 8.433 -1.844 3.931 1.00 94.75 90 ASN A CA 1
ATOM 629 C C . ASN A 1 90 ? 7.828 -3.257 3.827 1.00 94.75 90 ASN A C 1
ATOM 631 O O . ASN A 1 90 ? 8.248 -4.023 2.964 1.00 94.75 90 ASN A O 1
ATOM 635 N N . ARG A 1 91 ? 6.880 -3.632 4.701 1.00 94.50 91 ARG A N 1
ATOM 636 C CA . ARG A 1 91 ? 6.310 -4.995 4.770 1.00 94.50 91 ARG A CA 1
ATOM 637 C C . ARG A 1 91 ? 5.850 -5.527 3.405 1.00 94.50 91 ARG A C 1
ATOM 639 O O . ARG A 1 91 ? 6.086 -6.689 3.100 1.00 94.50 91 ARG A O 1
ATOM 646 N N . TYR A 1 92 ? 5.270 -4.660 2.578 1.00 93.38 92 TYR A N 1
ATOM 647 C CA . TYR A 1 92 ? 4.742 -4.986 1.248 1.00 93.38 92 TYR A CA 1
ATOM 648 C C . TYR A 1 92 ? 5.688 -4.598 0.094 1.00 93.38 92 TYR A C 1
ATOM 650 O O . TYR A 1 92 ? 5.260 -4.434 -1.051 1.00 93.38 92 TYR A O 1
ATOM 658 N N . CYS A 1 93 ? 6.979 -4.434 0.396 1.00 93.81 93 CYS A N 1
ATOM 659 C CA . CYS A 1 93 ? 8.028 -4.082 -0.559 1.00 93.81 93 CYS A CA 1
ATOM 660 C C . CYS A 1 93 ? 9.167 -5.116 -0.556 1.00 93.81 93 CYS A C 1
ATOM 662 O O . CYS A 1 93 ? 10.289 -4.795 -0.138 1.00 93.81 93 CYS A O 1
ATOM 664 N N . PRO A 1 94 ? 8.916 -6.369 -0.979 1.00 91.44 94 PRO A N 1
ATOM 665 C CA . PRO A 1 94 ? 9.959 -7.384 -1.041 1.00 91.44 94 PRO A CA 1
ATOM 666 C C . PRO A 1 94 ? 11.106 -6.917 -1.942 1.00 91.44 94 PRO A C 1
ATOM 668 O O . PRO A 1 94 ? 10.891 -6.457 -3.061 1.00 91.44 94 PRO A O 1
ATOM 671 N N . GLN A 1 95 ? 12.338 -7.016 -1.436 1.00 90.44 95 GLN A N 1
ATOM 672 C CA . GLN A 1 95 ? 13.553 -6.630 -2.170 1.00 90.44 95 GLN A CA 1
ATOM 673 C C . GLN A 1 95 ? 13.533 -5.174 -2.687 1.00 90.44 95 GLN A C 1
ATOM 675 O O . GLN A 1 95 ? 14.206 -4.841 -3.657 1.00 90.44 95 GLN A O 1
ATOM 680 N N . GLY A 1 96 ? 12.757 -4.294 -2.042 1.00 86.06 96 GLY A N 1
ATOM 681 C CA . GLY A 1 96 ? 12.628 -2.887 -2.428 1.00 86.06 96 GLY A CA 1
ATOM 682 C C . GLY A 1 96 ? 11.614 -2.610 -3.544 1.00 86.06 96 GLY A C 1
ATOM 683 O O . GLY A 1 96 ? 11.368 -1.443 -3.844 1.00 86.06 96 GLY A O 1
ATOM 684 N N . ALA A 1 97 ? 10.982 -3.637 -4.119 1.00 91.25 97 ALA A N 1
ATOM 685 C CA . ALA A 1 97 ? 9.903 -3.481 -5.091 1.00 91.25 97 ALA A CA 1
ATOM 686 C C . ALA A 1 97 ? 8.546 -3.483 -4.375 1.00 91.25 97 ALA A C 1
ATOM 688 O O . ALA A 1 97 ? 8.139 -4.495 -3.812 1.00 91.25 97 ALA A O 1
ATOM 689 N N . CYS A 1 98 ? 7.844 -2.350 -4.385 1.00 93.88 98 CYS A N 1
ATOM 690 C CA . CYS A 1 98 ? 6.554 -2.206 -3.711 1.00 93.88 98 CYS A CA 1
ATOM 691 C C . CYS A 1 98 ? 5.369 -2.502 -4.637 1.00 93.88 98 CYS A C 1
ATOM 693 O O . CYS A 1 98 ? 5.331 -2.055 -5.787 1.00 93.88 98 CYS A O 1
ATOM 695 N N . VAL A 1 99 ? 4.346 -3.166 -4.098 1.00 94.88 99 VAL A N 1
ATOM 696 C CA . VAL A 1 99 ? 3.044 -3.316 -4.768 1.00 94.88 99 VAL A CA 1
ATOM 697 C C . VAL A 1 99 ? 2.350 -1.965 -4.968 1.00 94.88 99 VAL A C 1
ATOM 699 O O . VAL A 1 99 ? 2.673 -0.978 -4.302 1.00 94.88 99 VAL A O 1
ATOM 702 N N . SER A 1 100 ? 1.377 -1.903 -5.880 1.00 95.56 100 SER A N 1
ATOM 703 C CA . SER A 1 100 ? 0.599 -0.677 -6.082 1.00 95.56 100 SER A CA 1
ATOM 704 C C . SER A 1 100 ? -0.280 -0.363 -4.875 1.00 95.56 100 SER A C 1
ATOM 706 O O . SER A 1 100 ? -0.818 -1.277 -4.252 1.00 95.56 100 SER A O 1
ATOM 708 N N . CYS A 1 101 ? -0.478 0.920 -4.560 1.00 95.31 101 CYS A N 1
ATOM 709 C CA . CYS A 1 101 ? -1.328 1.328 -3.435 1.00 95.31 101 CYS A CA 1
ATOM 710 C C . CYS A 1 101 ? -2.774 0.832 -3.602 1.00 95.31 101 CYS A C 1
ATOM 712 O O . CYS A 1 101 ? -3.450 0.554 -2.620 1.00 95.31 101 CYS A O 1
ATOM 714 N N . TYR A 1 102 ? -3.236 0.683 -4.848 1.00 94.50 102 TYR A N 1
ATOM 715 C CA . TYR A 1 102 ? -4.556 0.135 -5.150 1.00 94.50 102 TYR A CA 1
ATOM 716 C C . TYR A 1 102 ? -4.626 -1.374 -4.883 1.00 94.50 102 TYR A C 1
ATOM 718 O O . TYR A 1 102 ? -5.563 -1.846 -4.247 1.00 94.50 102 TYR A O 1
ATOM 726 N N . SER A 1 103 ? -3.621 -2.132 -5.333 1.00 94.94 103 SER A N 1
ATOM 727 C CA . SER A 1 103 ? -3.513 -3.567 -5.044 1.00 94.94 103 SER A CA 1
ATOM 728 C C . SER A 1 103 ? -3.397 -3.819 -3.544 1.00 94.94 103 SER A C 1
ATOM 730 O O . SER A 1 103 ? -4.072 -4.700 -3.030 1.00 94.94 103 SER A O 1
ATOM 732 N N . LEU A 1 104 ? -2.594 -3.009 -2.848 1.00 94.94 104 LEU A N 1
ATOM 733 C CA . LEU A 1 104 ? -2.395 -3.113 -1.409 1.00 94.94 104 LEU A CA 1
ATOM 734 C C . LEU A 1 104 ? -3.677 -2.829 -0.624 1.00 94.94 104 LEU A C 1
ATOM 736 O O . LEU A 1 104 ? -4.011 -3.587 0.275 1.00 94.94 104 LEU A O 1
ATOM 740 N N . ALA A 1 105 ? -4.428 -1.786 -0.992 1.00 94.81 105 ALA A N 1
ATOM 741 C CA . ALA A 1 105 ? -5.705 -1.490 -0.348 1.00 94.81 105 ALA A CA 1
ATOM 742 C C . ALA A 1 105 ? -6.705 -2.652 -0.487 1.00 94.81 105 ALA A C 1
ATOM 744 O O . ALA A 1 105 ? -7.398 -2.989 0.468 1.00 94.81 105 ALA A O 1
ATOM 745 N N . ARG A 1 106 ? -6.734 -3.313 -1.654 1.00 93.88 106 ARG A N 1
ATOM 746 C CA . ARG A 1 106 ? -7.576 -4.500 -1.878 1.00 93.88 106 ARG A CA 1
ATOM 747 C C . ARG A 1 106 ? -7.116 -5.725 -1.089 1.00 93.88 106 ARG A C 1
ATOM 749 O O . ARG A 1 106 ? -7.974 -6.478 -0.651 1.00 93.88 106 ARG A O 1
ATOM 756 N N . ASP A 1 107 ? -5.808 -5.923 -0.943 1.00 93.50 107 ASP A N 1
ATOM 757 C CA . ASP A 1 107 ? -5.223 -7.040 -0.186 1.00 93.50 107 ASP A CA 1
ATOM 758 C C . ASP A 1 107 ? -5.471 -6.896 1.322 1.00 93.50 107 ASP A C 1
ATOM 760 O O . ASP A 1 107 ? -5.896 -7.840 1.978 1.00 93.50 107 ASP A O 1
ATOM 764 N N . ILE A 1 108 ? -5.295 -5.678 1.845 1.00 93.44 108 ILE A N 1
ATOM 765 C CA . ILE A 1 108 ? -5.586 -5.326 3.241 1.00 93.44 108 ILE A CA 1
ATOM 766 C C . ILE A 1 108 ? -7.101 -5.312 3.513 1.00 93.44 108 ILE A C 1
ATOM 768 O O . ILE A 1 108 ? -7.524 -5.526 4.646 1.00 93.44 108 ILE A O 1
ATOM 772 N N . GLY A 1 109 ? -7.923 -5.095 2.483 1.00 93.62 109 GLY A N 1
ATOM 773 C CA . GLY A 1 109 ? -9.381 -5.086 2.596 1.00 93.62 109 GLY A CA 1
ATOM 774 C C . GLY A 1 109 ? -9.962 -3.739 3.025 1.00 93.62 109 GLY A C 1
ATOM 775 O O . GLY A 1 109 ? -11.025 -3.707 3.631 1.00 93.62 109 GLY A O 1
ATOM 776 N N . CYS A 1 110 ? -9.291 -2.629 2.711 1.00 93.88 110 CYS A N 1
ATOM 777 C CA . CYS A 1 110 ? -9.750 -1.287 3.064 1.00 93.88 110 CYS A CA 1
ATOM 778 C C . CYS A 1 110 ? -10.329 -0.503 1.873 1.00 93.88 110 CYS A C 1
ATOM 780 O O . CYS A 1 110 ? -9.956 -0.689 0.709 1.00 93.88 110 CYS A O 1
ATOM 782 N N . ILE A 1 111 ? -11.218 0.443 2.176 1.00 94.88 111 ILE A N 1
ATOM 783 C CA . ILE A 1 111 ? -11.872 1.338 1.218 1.00 94.88 111 ILE A CA 1
ATOM 784 C C . ILE A 1 111 ? -10.949 2.522 0.921 1.00 94.88 111 ILE A C 1
ATOM 786 O O . ILE A 1 111 ? -10.653 3.331 1.799 1.00 94.88 111 ILE A O 1
ATOM 790 N N . LEU A 1 112 ? -10.494 2.640 -0.328 1.00 94.00 112 LEU A N 1
ATOM 791 C CA . LEU A 1 112 ? -9.605 3.724 -0.741 1.00 94.00 112 LEU A CA 1
ATOM 792 C C . LEU A 1 112 ? -10.361 5.056 -0.880 1.00 94.00 112 LEU A C 1
ATOM 794 O O . LEU A 1 112 ? -11.176 5.232 -1.785 1.00 94.00 112 LEU A O 1
ATOM 798 N N . GLU A 1 113 ? -10.020 6.006 -0.020 1.00 93.06 113 GLU A N 1
ATOM 799 C CA . GLU A 1 113 ? -10.429 7.403 -0.073 1.00 93.06 113 GLU A CA 1
ATOM 800 C C . GLU A 1 113 ? -9.548 8.201 -1.041 1.00 93.06 113 GLU A C 1
ATOM 802 O O . GLU A 1 113 ? -8.355 7.917 -1.223 1.00 93.06 113 GLU A O 1
ATOM 807 N N . ASN A 1 114 ? -10.151 9.209 -1.671 1.00 74.06 114 ASN A N 1
ATOM 808 C CA . ASN A 1 114 ? -9.485 10.056 -2.660 1.00 74.06 114 ASN A CA 1
ATOM 809 C C . ASN A 1 114 ? 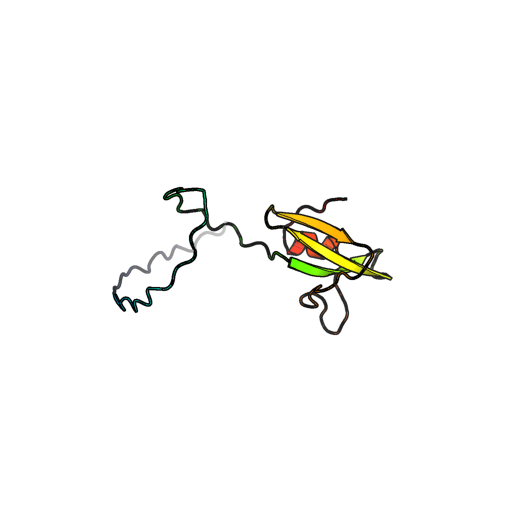-8.598 11.136 -2.031 1.00 74.06 114 ASN A C 1
ATOM 811 O O . ASN A 1 114 ? -8.999 11.753 -1.017 1.00 74.06 114 ASN A O 1
#